Protein AF-A0A7S1XUX9-F1 (afdb_monomer_lite)

Structure (mmCIF, N/CA/C/O backbone):
data_AF-A0A7S1XUX9-F1
#
_entry.id   AF-A0A7S1XUX9-F1
#
loop_
_atom_site.group_PDB
_atom_site.id
_atom_site.type_symbol
_atom_site.label_atom_id
_atom_site.label_alt_id
_atom_site.label_comp_id
_atom_site.label_asym_id
_atom_site.label_entity_id
_atom_site.label_seq_id
_atom_site.pdbx_PDB_ins_code
_atom_site.Cartn_x
_atom_site.Cartn_y
_atom_site.Cartn_z
_atom_site.occupancy
_atom_site.B_iso_or_equiv
_atom_site.auth_seq_id
_atom_site.auth_comp_id
_atom_site.auth_asym_id
_atom_site.auth_atom_id
_atom_site.pdbx_PDB_model_num
ATOM 1 N N . GLY A 1 1 ? 16.704 45.382 -12.770 1.00 51.53 1 GLY A N 1
ATOM 2 C CA . GLY A 1 1 ? 15.247 45.367 -12.965 1.00 51.53 1 GLY A CA 1
ATOM 3 C C . GLY A 1 1 ? 14.645 44.824 -11.702 1.00 51.53 1 GLY A C 1
ATOM 4 O O . GLY A 1 1 ? 14.712 43.624 -11.491 1.00 51.53 1 GLY A O 1
ATOM 5 N N . ASP A 1 2 ? 14.191 45.722 -10.839 1.00 55.38 2 ASP A N 1
ATOM 6 C CA . ASP A 1 2 ? 13.612 45.412 -9.534 1.00 55.38 2 ASP A CA 1
ATOM 7 C C . ASP A 1 2 ? 12.160 44.947 -9.721 1.00 55.38 2 ASP A C 1
ATOM 9 O O . ASP A 1 2 ? 11.366 45.634 -10.367 1.00 55.38 2 ASP A O 1
ATOM 13 N N . ASN A 1 3 ? 11.815 43.764 -9.214 1.00 66.38 3 ASN A N 1
ATOM 14 C CA . ASN A 1 3 ? 10.430 43.302 -9.107 1.00 66.38 3 ASN A CA 1
ATOM 15 C C . ASN A 1 3 ? 10.309 42.394 -7.879 1.00 66.38 3 ASN A C 1
ATOM 17 O O . ASN A 1 3 ? 10.338 41.169 -7.963 1.00 66.38 3 ASN A O 1
ATOM 21 N N . ASN A 1 4 ? 10.252 43.038 -6.718 1.00 65.19 4 ASN A N 1
ATOM 22 C CA . ASN A 1 4 ? 10.077 42.406 -5.421 1.00 65.19 4 ASN A CA 1
ATOM 23 C C . ASN A 1 4 ? 8.663 42.733 -4.899 1.00 65.19 4 ASN A C 1
ATOM 25 O O . ASN A 1 4 ? 8.404 43.895 -4.578 1.00 65.19 4 ASN A O 1
ATOM 29 N N . PRO A 1 5 ? 7.720 41.776 -4.845 1.00 73.94 5 PRO A N 1
ATOM 30 C CA . PRO A 1 5 ? 6.482 41.947 -4.091 1.00 73.94 5 PRO A CA 1
ATOM 31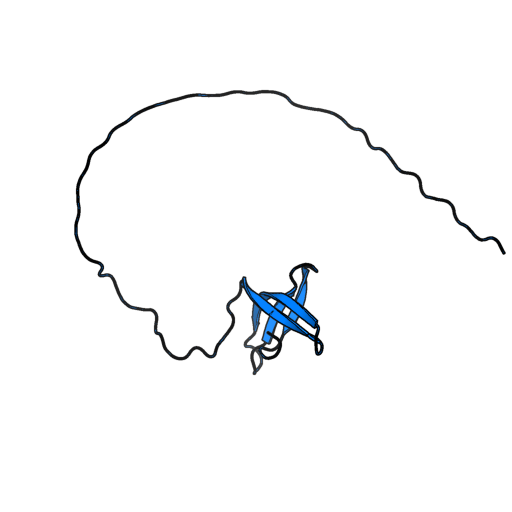 C C . PRO A 1 5 ? 6.693 41.678 -2.578 1.00 73.94 5 PRO A C 1
ATOM 33 O O . PRO A 1 5 ? 7.542 40.871 -2.202 1.00 73.94 5 PRO A O 1
ATOM 36 N N . PRO A 1 6 ? 5.940 42.360 -1.691 1.00 72.38 6 PRO A N 1
ATOM 37 C CA . PRO A 1 6 ? 6.238 42.487 -0.257 1.00 72.38 6 PRO A CA 1
ATOM 38 C C . PRO A 1 6 ? 5.965 41.221 0.587 1.00 72.38 6 PRO A C 1
ATOM 40 O O . PRO A 1 6 ? 5.180 40.362 0.183 1.00 72.38 6 PRO A O 1
ATOM 43 N N . PRO A 1 7 ? 6.532 41.125 1.811 1.00 67.88 7 PRO A N 1
ATOM 44 C CA . PRO A 1 7 ? 6.220 40.055 2.758 1.00 67.88 7 PRO A CA 1
ATOM 45 C C . PRO A 1 7 ? 4.810 40.218 3.348 1.00 67.88 7 PRO A C 1
ATOM 47 O O . PRO A 1 7 ? 4.478 41.246 3.945 1.00 67.88 7 PRO A O 1
ATOM 50 N N . CYS A 1 8 ? 3.980 39.180 3.237 1.00 67.44 8 CYS A N 1
ATOM 51 C CA . CYS A 1 8 ? 2.691 39.123 3.925 1.00 67.44 8 CYS A CA 1
ATOM 52 C C . CYS A 1 8 ? 2.896 38.903 5.436 1.00 67.44 8 CYS A C 1
ATOM 54 O O . CYS A 1 8 ? 3.521 37.936 5.867 1.00 67.44 8 CYS A O 1
ATOM 56 N N . ARG A 1 9 ? 2.375 39.849 6.228 1.00 65.88 9 ARG A N 1
ATOM 57 C CA . ARG A 1 9 ? 2.433 39.940 7.698 1.00 65.88 9 ARG A CA 1
ATOM 58 C C . ARG A 1 9 ? 1.808 38.741 8.439 1.00 65.88 9 ARG A C 1
ATOM 60 O O . ARG A 1 9 ? 0.862 38.142 7.932 1.00 65.88 9 ARG A O 1
ATOM 67 N N . PRO A 1 10 ? 2.233 38.479 9.692 1.00 53.38 10 PRO A N 1
ATOM 68 C CA . PRO A 1 10 ? 1.574 37.539 10.591 1.00 53.38 10 PRO A CA 1
ATOM 69 C C . PRO A 1 10 ? 0.310 38.168 11.198 1.00 53.38 10 PRO A C 1
ATOM 71 O O . PRO A 1 10 ? 0.351 39.295 11.692 1.00 53.38 10 PRO A O 1
ATOM 74 N N . HIS A 1 11 ? -0.801 37.429 11.215 1.00 56.81 11 HIS A N 1
ATOM 75 C CA . HIS A 1 11 ? -1.960 37.765 12.042 1.00 56.81 11 HIS A CA 1
ATOM 76 C C . HIS A 1 11 ? -1.966 36.884 13.289 1.00 56.81 11 HIS A C 1
ATOM 78 O O . HIS A 1 11 ? -2.362 35.722 13.269 1.00 56.81 11 HIS A O 1
ATOM 84 N N . HIS A 1 12 ? -1.503 37.488 14.379 1.00 55.19 12 HIS A N 1
ATOM 85 C CA . HIS A 1 12 ? -1.784 37.075 15.744 1.00 55.19 12 HIS A CA 1
ATOM 86 C C . HIS A 1 12 ? -3.309 37.083 15.936 1.00 55.19 12 HIS A C 1
ATOM 88 O O . HIS A 1 12 ? -3.941 38.134 15.816 1.00 55.19 12 HIS A O 1
ATOM 94 N N . LEU A 1 13 ? -3.903 35.929 16.226 1.00 64.56 13 LEU A N 1
ATOM 95 C CA . LEU A 1 13 ? -5.247 35.843 16.792 1.00 64.56 13 LEU A CA 1
ATOM 96 C C . LEU A 1 13 ? -5.103 35.272 18.197 1.00 64.56 13 LEU A C 1
ATOM 98 O O . LEU A 1 13 ? -5.098 34.066 18.421 1.00 64.56 13 LEU A O 1
ATOM 102 N N . ASP A 1 14 ? -4.913 36.203 19.126 1.00 49.97 14 ASP A N 1
ATOM 103 C CA . ASP A 1 14 ? -5.260 36.027 20.525 1.00 49.97 14 ASP A CA 1
ATOM 104 C C . ASP A 1 14 ? -6.788 35.914 20.624 1.00 49.97 14 ASP A C 1
ATOM 106 O O . ASP A 1 14 ? -7.514 36.802 20.164 1.00 49.97 14 ASP A O 1
ATOM 110 N N . ARG A 1 15 ? -7.286 34.812 21.191 1.00 51.97 15 ARG A N 1
ATOM 111 C CA . ARG A 1 15 ? -8.596 34.812 21.843 1.00 51.97 15 ARG A CA 1
ATOM 112 C C . ARG A 1 15 ? -8.631 33.789 22.971 1.00 51.97 15 ARG A C 1
ATOM 114 O O . ARG A 1 15 ? -8.778 32.589 22.755 1.00 51.97 15 ARG A O 1
ATOM 121 N N . ALA A 1 16 ? -8.508 34.318 24.180 1.00 46.19 16 ALA A N 1
ATOM 122 C CA . ALA A 1 16 ? -8.808 33.661 25.442 1.00 46.19 16 ALA A CA 1
ATOM 123 C C . ALA A 1 16 ? -10.278 33.195 25.547 1.00 46.19 16 ALA A C 1
ATOM 125 O O . ALA A 1 16 ? -11.167 33.839 24.986 1.00 46.19 16 ALA A O 1
ATOM 126 N N . ALA A 1 17 ? -10.522 32.135 26.339 1.00 46.75 17 ALA A N 1
ATOM 127 C CA . ALA A 1 17 ? -11.422 32.120 27.514 1.00 46.75 17 ALA A CA 1
ATOM 128 C C . ALA A 1 17 ? -12.149 30.774 27.763 1.00 46.75 17 ALA A C 1
ATOM 130 O O . ALA A 1 17 ? -12.830 30.255 26.883 1.00 46.75 17 ALA A O 1
ATOM 131 N N . GLY A 1 18 ? -12.114 30.337 29.034 1.00 37.72 18 GLY A N 1
ATOM 132 C CA . GLY A 1 18 ? -13.116 29.484 29.708 1.00 37.72 18 GLY A CA 1
ATOM 133 C C . GLY A 1 18 ? -12.836 27.976 29.655 1.00 37.72 18 GLY A C 1
ATOM 134 O O . GLY A 1 18 ? -12.482 27.463 28.608 1.00 37.72 18 GLY A O 1
ATOM 135 N N . ALA A 1 19 ? -12.975 27.157 30.700 1.00 52.41 19 ALA A N 1
ATOM 136 C CA . ALA A 1 19 ? -13.443 27.259 32.089 1.00 52.41 19 ALA A CA 1
ATOM 137 C C . ALA A 1 19 ? -12.875 25.996 32.803 1.00 52.41 19 ALA A C 1
ATOM 139 O O . ALA A 1 19 ? -12.780 24.942 32.185 1.00 52.41 19 ALA A O 1
ATOM 140 N N . ASP A 1 20 ? -12.223 26.053 33.964 1.00 41.94 20 ASP A N 1
ATOM 141 C CA . ASP A 1 20 ? -12.762 26.115 35.333 1.00 41.94 20 ASP A CA 1
ATOM 142 C C . ASP A 1 20 ? -13.756 24.981 35.722 1.00 41.94 20 ASP A C 1
ATOM 144 O O . ASP A 1 20 ? -14.896 24.944 35.270 1.00 41.94 20 ASP A O 1
ATOM 148 N N . ARG A 1 21 ? -13.296 24.141 36.676 1.00 47.69 21 ARG A N 1
ATOM 149 C CA . ARG A 1 21 ? -14.030 23.471 37.785 1.00 47.69 21 ARG A CA 1
ATOM 150 C C . ARG A 1 21 ? -14.878 22.194 37.565 1.00 47.69 21 ARG A C 1
ATOM 152 O O . ARG A 1 21 ? -16.047 22.276 37.217 1.00 47.69 21 ARG A O 1
ATOM 159 N N . ARG A 1 22 ? -14.368 21.055 38.080 1.00 47.31 22 ARG A N 1
ATOM 160 C CA . ARG A 1 22 ? -14.804 20.291 39.302 1.00 47.31 22 ARG A CA 1
ATOM 161 C C . ARG A 1 22 ? -14.444 18.802 39.149 1.00 47.31 22 ARG A C 1
ATOM 163 O O . ARG A 1 22 ? -14.777 18.198 38.145 1.00 47.31 22 ARG A O 1
ATOM 170 N N . SER A 1 23 ? -13.620 18.212 40.015 1.00 48.12 23 SER A N 1
ATOM 171 C CA . SER A 1 23 ? -13.878 17.777 41.404 1.00 48.12 23 SER A CA 1
ATOM 172 C C . SER A 1 23 ? -14.964 16.702 41.542 1.00 48.12 23 SER A C 1
ATOM 174 O O . SER A 1 23 ? -16.141 16.983 41.337 1.00 48.12 23 SER A O 1
ATOM 176 N N . GLY A 1 24 ? -14.546 15.511 41.983 1.00 45.09 24 GLY A N 1
ATOM 177 C CA . GLY A 1 24 ? -15.389 14.408 42.461 1.00 45.09 24 GLY A CA 1
ATOM 178 C C . GLY A 1 24 ? -14.896 13.065 41.912 1.00 45.09 24 GLY A C 1
ATOM 179 O O . GLY A 1 24 ? -14.822 12.893 40.709 1.00 45.09 24 GLY A O 1
ATOM 180 N N . GLY A 1 25 ? -14.509 12.064 42.692 1.00 42.75 25 GLY A N 1
ATOM 181 C CA . GLY A 1 25 ? -14.493 11.893 44.133 1.00 42.75 25 GLY A CA 1
ATOM 182 C C . GLY A 1 25 ? -13.869 10.528 44.438 1.00 42.75 25 GLY A C 1
ATOM 183 O O . GLY A 1 25 ? -13.970 9.588 43.653 1.00 42.75 25 GLY A O 1
ATOM 184 N N . SER A 1 26 ? -13.185 10.457 45.573 1.00 54.03 26 SER A N 1
ATOM 185 C CA . SER A 1 26 ? -12.581 9.254 46.136 1.00 54.03 26 SER A CA 1
ATOM 186 C C . SER A 1 26 ? -13.639 8.256 46.618 1.00 54.03 26 SER A C 1
ATOM 188 O O . SER A 1 26 ? -14.590 8.645 47.292 1.00 54.03 26 SER A O 1
ATOM 190 N N . GLY A 1 27 ? -13.416 6.963 46.382 1.00 45.84 27 GLY A N 1
ATOM 191 C CA . GLY A 1 27 ? -14.140 5.867 47.038 1.00 45.84 27 GLY A CA 1
ATOM 192 C C . GLY A 1 27 ? -14.057 4.588 46.204 1.00 45.84 27 GLY A C 1
ATOM 193 O O . GLY A 1 27 ? -14.320 4.618 45.017 1.00 45.84 27 GLY A O 1
ATOM 194 N N . GLY A 1 28 ? -13.667 3.424 46.702 1.00 44.84 28 GLY A N 1
ATOM 195 C CA . GLY A 1 28 ? -13.293 3.025 48.041 1.00 44.84 28 GLY A CA 1
ATOM 196 C C . GLY A 1 28 ? -12.558 1.689 47.959 1.00 44.84 28 GLY A C 1
ATOM 197 O O . GLY A 1 28 ? -12.793 0.869 47.074 1.00 44.84 28 GLY A O 1
ATOM 198 N N . ARG A 1 29 ? -11.645 1.488 48.906 1.00 57.50 29 ARG A N 1
ATOM 199 C CA . ARG A 1 29 ? -11.025 0.198 49.204 1.00 57.50 29 ARG A CA 1
ATOM 200 C C . ARG A 1 29 ? -12.101 -0.838 49.520 1.00 57.50 29 ARG A C 1
ATOM 202 O O . ARG A 1 29 ? -12.813 -0.663 50.506 1.00 57.50 29 ARG A O 1
ATOM 209 N N . ARG A 1 30 ? -12.089 -1.971 48.820 1.00 59.75 30 ARG A N 1
ATOM 210 C CA . ARG A 1 30 ? -12.377 -3.275 49.430 1.00 59.75 30 ARG A CA 1
ATOM 211 C C . ARG A 1 30 ? -11.418 -4.319 48.871 1.00 59.75 30 ARG A C 1
ATOM 213 O O . ARG A 1 30 ? -11.499 -4.701 47.713 1.00 59.75 30 ARG A O 1
ATOM 220 N N . GLN A 1 31 ? -10.489 -4.728 49.733 1.00 53.69 31 GLN A N 1
ATOM 221 C CA . GLN A 1 31 ? -9.825 -6.022 49.650 1.00 53.69 31 GLN A CA 1
ATOM 222 C C . GLN A 1 31 ? -10.885 -7.112 49.778 1.00 53.69 31 GLN A C 1
ATOM 224 O O . GLN A 1 31 ? -11.705 -6.993 50.682 1.00 53.69 31 GLN A O 1
ATOM 229 N N . LEU A 1 32 ? -10.799 -8.167 48.971 1.00 63.03 32 LEU A N 1
ATOM 230 C CA . LEU A 1 32 ? -11.020 -9.546 49.407 1.00 63.03 32 LEU A CA 1
ATOM 231 C C . LEU A 1 32 ? -10.185 -10.462 48.499 1.00 63.03 32 LEU A C 1
ATOM 233 O O . LEU A 1 32 ? -10.394 -10.535 47.293 1.00 63.03 32 LEU A O 1
ATOM 237 N N . VAL A 1 33 ? -9.196 -11.100 49.115 1.00 56.78 33 VAL A N 1
ATOM 238 C CA . VAL A 1 33 ? -8.415 -12.232 48.610 1.00 56.78 33 VAL A CA 1
ATOM 239 C C . VAL A 1 33 ? -9.182 -13.526 48.883 1.00 56.78 33 VAL A C 1
ATOM 241 O O . VAL A 1 33 ? -9.679 -13.693 49.994 1.00 56.78 33 VAL A O 1
ATOM 244 N N . ALA A 1 34 ? -9.219 -14.433 47.905 1.00 51.53 34 ALA A N 1
ATOM 245 C CA . ALA A 1 34 ? -9.266 -15.893 48.078 1.00 51.53 34 ALA A CA 1
ATOM 246 C C . ALA A 1 34 ? -9.050 -16.545 46.691 1.00 51.53 34 ALA A C 1
ATOM 248 O O . ALA A 1 34 ? -9.833 -16.301 45.779 1.00 51.53 34 ALA A O 1
ATOM 249 N N . THR A 1 35 ? -7.861 -17.084 46.391 1.00 52.97 35 THR A N 1
ATOM 250 C CA . THR A 1 35 ? -7.549 -18.536 46.350 1.00 52.97 35 THR A CA 1
ATOM 251 C C . THR A 1 35 ? -8.620 -19.408 45.695 1.00 52.97 35 THR A C 1
ATOM 253 O O . THR A 1 35 ? -9.696 -19.530 46.259 1.00 52.97 35 THR A O 1
ATOM 256 N N . MET A 1 36 ? -8.281 -20.091 44.590 1.00 55.47 36 MET A N 1
ATOM 257 C CA . MET A 1 36 ? -8.181 -21.562 44.498 1.00 55.47 36 MET A CA 1
ATOM 258 C C . MET A 1 36 ? -7.478 -21.961 43.190 1.00 55.47 36 MET A C 1
ATOM 260 O O . MET A 1 36 ? -7.812 -21.469 42.115 1.00 55.47 36 MET A O 1
ATOM 264 N N . SER A 1 37 ? -6.488 -22.846 43.317 1.00 55.84 37 SER A N 1
ATOM 265 C CA . SER A 1 37 ? -5.861 -23.581 42.224 1.00 55.84 37 SER A CA 1
ATOM 266 C C . SER A 1 37 ? -6.908 -24.396 41.468 1.00 55.84 37 SER A C 1
ATOM 268 O O . S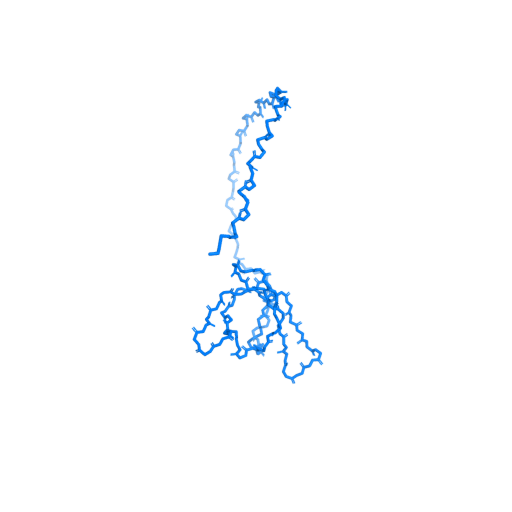ER A 1 37 ? -7.628 -25.187 42.072 1.00 55.84 37 SER A O 1
ATOM 270 N N . GLY A 1 38 ? -6.958 -24.206 40.153 1.00 57.16 38 GLY A N 1
ATOM 271 C CA . GLY A 1 38 ? -7.650 -25.072 39.209 1.00 57.16 38 GLY A CA 1
ATOM 272 C C . GLY A 1 38 ? -6.657 -25.450 38.123 1.00 57.16 38 GLY A C 1
ATOM 273 O O . GLY A 1 38 ? -6.394 -24.671 37.213 1.00 57.16 38 GLY A O 1
ATOM 274 N N . GLU A 1 39 ? -6.045 -26.607 38.305 1.00 57.09 39 GLU A N 1
ATOM 275 C CA . GLU A 1 39 ? -5.234 -27.310 37.326 1.00 57.09 39 GLU A CA 1
ATOM 276 C C . GLU A 1 39 ? -6.196 -28.039 36.385 1.00 57.09 39 GLU A C 1
ATOM 278 O O . GLU A 1 39 ? -6.889 -28.941 36.837 1.00 57.09 39 GLU A O 1
ATOM 283 N N . GLU A 1 40 ? -6.278 -27.652 35.109 1.00 54.25 40 GLU A N 1
ATOM 284 C CA . GLU A 1 40 ? -6.582 -28.608 34.039 1.00 54.25 40 GLU A CA 1
ATOM 285 C C . GLU A 1 40 ? -6.105 -28.088 32.675 1.00 54.25 40 GLU A C 1
ATOM 287 O O . GLU A 1 40 ? -6.160 -26.901 32.358 1.00 54.25 40 GLU A O 1
ATOM 292 N N . ALA A 1 41 ? -5.543 -29.018 31.915 1.00 60.25 41 ALA A N 1
ATOM 293 C CA . ALA A 1 41 ? -4.749 -28.861 30.710 1.00 60.25 41 ALA A CA 1
ATOM 294 C C . ALA A 1 41 ? -5.555 -28.366 29.480 1.00 60.25 41 ALA A C 1
ATOM 296 O O . ALA A 1 41 ? -6.783 -28.446 29.453 1.00 60.25 41 ALA A O 1
ATOM 297 N N . PRO A 1 42 ? -4.875 -27.862 28.429 1.00 57.94 42 PRO A N 1
ATOM 298 C CA . PRO A 1 42 ? -5.507 -27.201 27.295 1.00 57.94 42 PRO A CA 1
ATOM 299 C C . PRO A 1 42 ? -6.133 -28.226 26.346 1.00 57.94 42 PRO A C 1
ATOM 301 O O . PRO A 1 42 ? -5.443 -29.074 25.782 1.00 57.94 42 PRO A O 1
ATOM 304 N N . SER A 1 43 ? -7.442 -28.142 26.126 1.00 51.97 43 SER A N 1
ATOM 305 C CA . SER A 1 43 ? -8.110 -28.846 25.029 1.00 51.97 43 SER A CA 1
ATOM 306 C C . SER A 1 43 ? -9.411 -28.154 24.656 1.00 51.97 43 SER A C 1
ATOM 308 O O . SER A 1 43 ? -10.473 -28.442 25.192 1.00 51.97 43 SER A O 1
ATOM 310 N N . ALA A 1 44 ? -9.306 -27.247 23.691 1.00 53.88 44 ALA A N 1
ATOM 311 C CA . ALA A 1 44 ? -10.381 -26.990 22.752 1.00 53.88 44 ALA A CA 1
ATOM 312 C C . ALA A 1 44 ? -9.757 -26.613 21.404 1.00 53.88 44 ALA A C 1
ATOM 314 O O . ALA A 1 44 ? -9.339 -25.485 21.168 1.00 53.88 44 ALA A O 1
ATOM 315 N N . GLU A 1 45 ? -9.684 -27.644 20.568 1.00 51.88 45 GLU A N 1
ATOM 316 C CA . GLU A 1 45 ? -10.040 -27.585 19.156 1.00 51.88 45 GLU A CA 1
ATOM 317 C C . GLU A 1 45 ? -9.095 -26.840 18.202 1.00 51.88 45 GLU A C 1
ATOM 319 O O . GLU A 1 45 ? -9.186 -25.653 17.898 1.00 51.88 45 GLU A O 1
ATOM 324 N N . VAL A 1 46 ? -8.197 -27.657 17.659 1.00 56.47 46 VAL A N 1
ATOM 325 C CA . VAL A 1 46 ? -7.505 -27.482 16.388 1.00 56.47 46 VAL A CA 1
ATOM 326 C C . VAL A 1 46 ? -8.517 -27.199 15.271 1.00 56.47 46 VAL A C 1
ATOM 328 O O . VAL A 1 46 ? -9.212 -28.108 14.829 1.00 56.47 46 VAL A O 1
ATOM 331 N N . ALA A 1 47 ? -8.537 -25.966 14.762 1.00 59.16 47 ALA A N 1
ATOM 332 C CA . ALA A 1 47 ? -8.981 -25.658 13.401 1.00 59.16 47 ALA A CA 1
ATOM 333 C C . ALA A 1 47 ? -8.444 -24.295 12.929 1.00 59.16 47 ALA A C 1
ATOM 335 O O . ALA A 1 47 ? -9.168 -23.309 12.832 1.00 59.16 47 ALA A O 1
ATOM 336 N N . ALA A 1 48 ? -7.165 -24.241 12.569 1.00 52.16 48 ALA A N 1
ATOM 337 C CA . ALA A 1 48 ? -6.733 -23.338 11.509 1.00 52.16 48 ALA A CA 1
ATOM 338 C C . ALA A 1 48 ? -5.887 -24.178 10.548 1.00 52.16 48 ALA A C 1
ATOM 340 O O . ALA A 1 48 ? -4.797 -24.606 10.936 1.00 52.16 48 ALA A O 1
ATOM 341 N N . PRO A 1 49 ? -6.393 -24.514 9.349 1.00 51.22 49 PRO A N 1
ATOM 342 C CA . PRO A 1 49 ? -5.646 -25.333 8.414 1.00 51.22 49 PRO A CA 1
ATOM 343 C C . PRO A 1 49 ? -4.366 -24.591 8.028 1.00 51.22 49 PRO A C 1
ATOM 345 O O . PRO A 1 49 ? -4.392 -23.561 7.357 1.00 51.22 49 PRO A O 1
ATOM 348 N N . ALA A 1 50 ? -3.232 -25.137 8.455 1.00 55.47 50 ALA A N 1
ATOM 349 C CA . ALA A 1 50 ? -1.969 -24.925 7.784 1.00 55.47 50 ALA A CA 1
ATOM 350 C C . ALA A 1 50 ? -2.031 -25.699 6.464 1.00 55.47 50 ALA A C 1
ATOM 352 O O . ALA A 1 50 ? -1.742 -26.890 6.439 1.00 55.47 50 ALA A O 1
ATOM 353 N N . ALA A 1 51 ? -2.460 -25.053 5.383 1.00 46.59 51 ALA A N 1
ATOM 354 C CA . ALA A 1 51 ? -2.270 -25.595 4.045 1.00 46.59 51 ALA A CA 1
ATOM 355 C C . ALA A 1 51 ? -2.336 -24.474 2.998 1.00 46.59 51 ALA A C 1
ATOM 357 O O . ALA A 1 51 ? -3.405 -24.003 2.626 1.00 46.59 51 ALA A O 1
ATOM 358 N N . GLU A 1 52 ? -1.154 -24.064 2.537 1.00 45.84 52 GLU A N 1
ATOM 359 C CA . GLU A 1 52 ? -0.926 -23.611 1.156 1.00 45.84 52 GLU A CA 1
ATOM 360 C C . GLU A 1 52 ? -1.558 -22.284 0.709 1.00 45.84 52 GLU A C 1
ATOM 362 O O . GLU A 1 52 ? -1.837 -22.074 -0.471 1.00 45.84 52 GLU A O 1
ATOM 367 N N . ALA A 1 53 ? -1.710 -21.321 1.620 1.00 45.12 53 ALA A N 1
ATOM 368 C CA . ALA A 1 53 ? -1.982 -19.949 1.212 1.00 45.12 53 ALA A CA 1
ATOM 369 C C . ALA A 1 53 ? -0.745 -19.394 0.489 1.00 45.12 53 ALA A C 1
ATOM 371 O O . ALA A 1 53 ? 0.252 -19.044 1.124 1.00 45.12 53 ALA A O 1
ATOM 372 N N . MET A 1 54 ? -0.804 -19.303 -0.844 1.00 54.09 54 MET A N 1
ATOM 373 C CA . MET A 1 54 ? 0.081 -18.429 -1.617 1.00 54.09 54 MET A CA 1
ATOM 374 C C . MET A 1 54 ? 0.249 -17.128 -0.833 1.00 54.09 54 MET A C 1
ATOM 376 O O . MET A 1 54 ? -0.765 -16.555 -0.447 1.00 54.09 54 MET A O 1
ATOM 380 N N . ASN A 1 55 ? 1.495 -16.741 -0.534 1.00 69.81 55 ASN A N 1
ATOM 381 C CA . ASN A 1 55 ? 1.924 -15.694 0.405 1.00 69.81 55 ASN A CA 1
ATOM 382 C C . A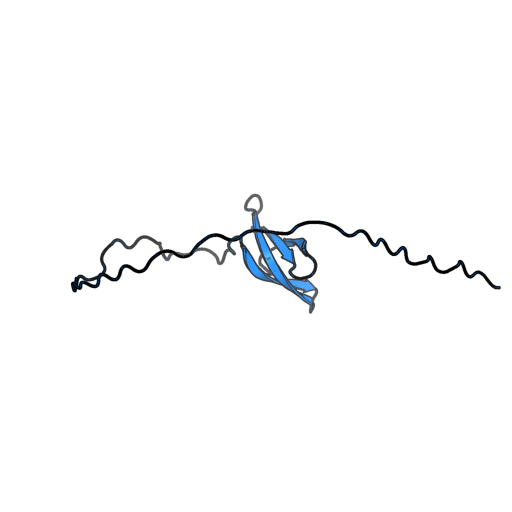SN A 1 55 ? 1.207 -14.342 0.186 1.00 69.81 55 ASN A C 1
ATOM 384 O O . ASN A 1 55 ? 1.782 -13.388 -0.339 1.00 69.81 55 ASN A O 1
ATOM 388 N N . THR A 1 56 ? -0.069 -14.271 0.548 1.00 75.62 56 THR A N 1
ATOM 389 C CA . THR A 1 56 ? -0.980 -13.178 0.230 1.00 75.62 56 THR A CA 1
ATOM 390 C C . THR A 1 56 ? -1.010 -12.251 1.423 1.00 75.62 56 THR A C 1
ATOM 392 O O . THR A 1 56 ? -1.323 -12.663 2.538 1.00 75.62 56 THR A O 1
ATOM 395 N N . LEU A 1 57 ? -0.644 -10.993 1.192 1.00 84.94 57 LEU A N 1
ATOM 396 C CA . LEU A 1 57 ? -0.610 -9.995 2.252 1.00 84.94 57 LEU A CA 1
ATOM 397 C C . LEU A 1 57 ? -2.020 -9.701 2.746 1.00 84.94 57 LEU A C 1
ATOM 399 O O . LEU A 1 57 ? -2.928 -9.461 1.948 1.00 84.94 57 LEU A O 1
ATOM 403 N N . LEU A 1 58 ? -2.189 -9.672 4.063 1.00 86.69 58 LEU A N 1
ATOM 404 C CA . LEU A 1 58 ? -3.461 -9.311 4.672 1.00 86.69 58 LEU A CA 1
ATOM 405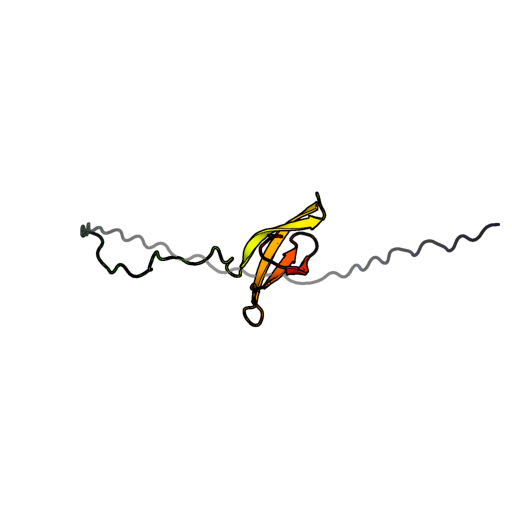 C C . LEU A 1 58 ? -3.611 -7.783 4.717 1.00 86.69 58 LEU A C 1
ATOM 407 O O . LEU A 1 58 ? -2.619 -7.063 4.890 1.00 86.69 58 LEU A O 1
ATOM 411 N N . PRO A 1 59 ? -4.846 -7.258 4.628 1.00 88.62 59 PRO A N 1
ATOM 412 C CA . PRO A 1 59 ? -5.119 -5.864 4.944 1.00 88.62 59 PRO A CA 1
ATOM 413 C C . PRO A 1 59 ? -4.543 -5.475 6.309 1.00 88.62 59 PRO A C 1
ATOM 415 O O . PRO A 1 59 ? -4.423 -6.294 7.217 1.00 88.62 59 PRO A O 1
ATOM 418 N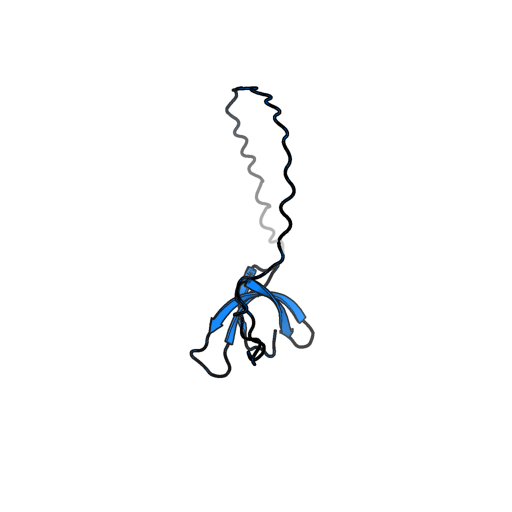 N . ALA A 1 60 ? -4.198 -4.201 6.449 1.00 90.00 60 ALA A N 1
ATOM 419 C CA . ALA A 1 60 ? -3.533 -3.600 7.595 1.00 90.00 60 ALA A CA 1
ATOM 420 C C . ALA A 1 60 ? -2.078 -4.036 7.866 1.00 90.00 60 ALA A C 1
ATOM 422 O O . ALA A 1 60 ? -1.471 -3.422 8.750 1.00 90.00 60 ALA A O 1
ATOM 423 N N . GLN A 1 61 ? -1.497 -4.983 7.117 1.00 91.62 61 GLN A N 1
ATOM 424 C CA . GLN A 1 61 ? -0.077 -5.341 7.238 1.00 91.62 61 GLN A CA 1
ATOM 425 C C . GLN A 1 61 ? 0.844 -4.240 6.701 1.00 91.62 61 GLN A C 1
ATOM 427 O O . GLN A 1 61 ? 0.541 -3.598 5.693 1.00 91.62 61 GLN A O 1
ATOM 432 N N . SER A 1 62 ? 1.978 -4.039 7.373 1.00 94.56 62 SER A N 1
ATOM 433 C CA . SER A 1 62 ? 3.054 -3.155 6.915 1.00 94.56 62 SER A CA 1
ATOM 434 C C . SER A 1 62 ? 4.031 -3.931 6.031 1.00 94.56 62 SER A C 1
ATOM 436 O O . SER A 1 62 ? 4.468 -5.014 6.410 1.00 94.56 62 SER A O 1
ATOM 438 N N . VAL A 1 63 ? 4.375 -3.372 4.874 1.00 94.31 63 VAL A N 1
ATOM 439 C CA . VAL A 1 63 ? 5.193 -3.995 3.820 1.00 94.31 63 VAL A CA 1
ATOM 440 C C . VAL A 1 63 ? 6.191 -2.997 3.233 1.00 94.31 63 VAL A C 1
ATOM 442 O O . VAL A 1 63 ? 6.050 -1.787 3.439 1.00 94.31 63 VAL A O 1
ATOM 445 N N . MET A 1 64 ? 7.204 -3.493 2.519 1.00 95.88 64 MET A N 1
ATOM 446 C CA . MET A 1 64 ? 8.224 -2.659 1.886 1.00 95.88 64 MET A CA 1
ATOM 447 C C . MET A 1 64 ? 7.876 -2.455 0.412 1.00 95.88 64 MET A C 1
ATOM 449 O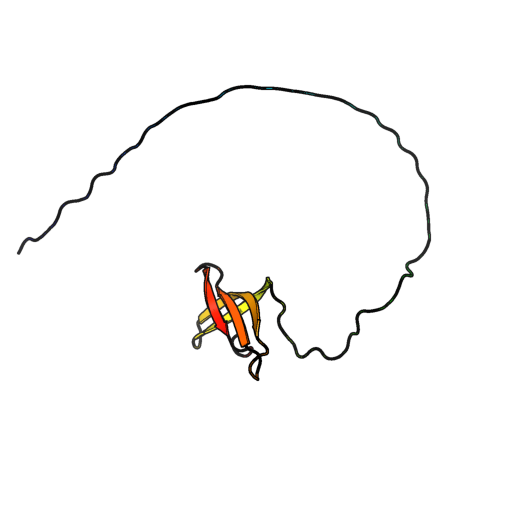 O . MET A 1 64 ? 8.043 -3.344 -0.407 1.00 95.88 64 MET A O 1
ATOM 453 N N . TYR A 1 65 ? 7.401 -1.267 0.061 1.00 95.06 65 TYR A N 1
ATOM 454 C CA . TYR A 1 65 ? 7.045 -0.915 -1.307 1.00 95.06 65 TYR A CA 1
ATOM 455 C C . TYR A 1 65 ? 8.250 -0.390 -2.098 1.00 95.06 65 TYR A C 1
ATOM 457 O O . TYR A 1 65 ? 8.923 0.537 -1.646 1.00 95.06 65 TYR A O 1
ATOM 465 N N . VAL A 1 66 ? 8.472 -0.933 -3.297 1.00 95.06 66 VAL A N 1
ATOM 466 C CA . VAL A 1 66 ? 9.502 -0.491 -4.250 1.00 95.06 66 VAL A CA 1
ATOM 467 C C . VAL A 1 66 ? 8.893 0.493 -5.256 1.00 95.06 66 VAL A C 1
ATOM 469 O O . VAL A 1 66 ? 8.163 0.099 -6.170 1.00 95.06 66 VAL A O 1
ATOM 472 N N . GLU A 1 67 ? 9.173 1.790 -5.100 1.00 90.56 67 GLU A N 1
ATOM 473 C CA . GLU A 1 67 ? 8.685 2.837 -6.012 1.00 90.56 67 GLU A CA 1
ATOM 474 C C . GLU A 1 67 ? 9.568 2.987 -7.265 1.00 90.56 67 GLU A C 1
ATOM 476 O O . GLU A 1 67 ? 9.070 3.364 -8.327 1.00 90.56 67 GLU A O 1
ATOM 481 N N . GLY A 1 68 ? 10.848 2.622 -7.162 1.00 90.94 68 GLY A N 1
ATOM 482 C CA . GLY A 1 68 ? 11.836 2.608 -8.243 1.00 90.94 68 GLY A CA 1
ATOM 483 C C . GLY A 1 68 ? 13.031 1.718 -7.886 1.00 90.94 68 GLY A C 1
ATOM 484 O O . GLY A 1 68 ? 13.069 1.172 -6.790 1.00 90.94 68 GLY A O 1
ATOM 485 N N . GLU A 1 69 ? 14.012 1.595 -8.784 1.00 88.94 69 GLU A N 1
ATOM 486 C CA . GLU A 1 69 ? 15.126 0.620 -8.707 1.00 88.94 69 GLU A CA 1
ATOM 487 C C . GLU A 1 69 ? 15.882 0.606 -7.359 1.00 88.94 69 GLU A C 1
ATOM 489 O O . GLU A 1 69 ? 16.392 -0.431 -6.938 1.00 88.94 69 GLU A O 1
ATOM 494 N N . HIS A 1 70 ? 15.868 1.723 -6.623 1.00 89.75 70 HIS A N 1
ATOM 495 C CA . HIS A 1 70 ? 16.453 1.830 -5.285 1.00 89.75 70 HIS A CA 1
ATOM 496 C C . HIS A 1 70 ? 15.615 2.655 -4.286 1.00 89.75 70 HIS A C 1
ATOM 498 O O . HIS A 1 70 ? 16.133 3.042 -3.239 1.00 89.75 70 HIS A O 1
ATOM 504 N N . ASP A 1 71 ? 14.340 2.948 -4.581 1.00 92.56 71 ASP A N 1
ATOM 505 C CA . ASP A 1 71 ? 13.465 3.696 -3.659 1.00 92.56 71 ASP A CA 1
ATOM 506 C C . ASP A 1 71 ? 12.507 2.738 -2.949 1.00 92.56 71 ASP A C 1
ATOM 508 O O . ASP A 1 71 ? 11.552 2.227 -3.539 1.00 92.56 71 ASP A O 1
ATOM 512 N N . TYR A 1 72 ? 12.799 2.496 -1.671 1.00 94.06 72 TYR A N 1
ATOM 513 C CA . TYR A 1 72 ? 12.028 1.626 -0.792 1.00 94.06 72 TYR A CA 1
ATOM 514 C C . TYR A 1 72 ? 11.265 2.467 0.230 1.00 94.06 72 TYR A C 1
ATOM 516 O O . TYR A 1 72 ? 11.831 3.332 0.906 1.00 94.06 72 TYR A O 1
ATOM 524 N N . ARG A 1 73 ? 9.968 2.204 0.378 1.00 95.00 73 ARG A N 1
ATOM 525 C CA . ARG A 1 73 ? 9.078 2.921 1.293 1.00 95.00 73 ARG A CA 1
ATOM 526 C C . ARG A 1 73 ? 8.302 1.934 2.143 1.00 95.00 73 ARG A C 1
ATOM 528 O O . ARG A 1 73 ? 7.758 0.964 1.632 1.00 95.00 73 ARG A O 1
ATOM 535 N N . ILE A 1 74 ? 8.144 2.230 3.428 1.00 96.19 74 ILE A N 1
ATOM 536 C CA . ILE A 1 74 ? 7.188 1.485 4.250 1.00 96.19 74 ILE A CA 1
ATOM 537 C C . ILE A 1 74 ? 5.776 1.858 3.802 1.00 96.19 74 ILE A C 1
ATOM 539 O O . ILE A 1 74 ? 5.427 3.037 3.739 1.00 96.19 74 ILE A O 1
ATOM 543 N N . ALA A 1 75 ? 4.950 0.862 3.511 1.00 97.06 75 ALA A N 1
ATOM 544 C CA . ALA A 1 75 ? 3.554 1.042 3.151 1.00 97.06 75 ALA A CA 1
ATOM 545 C C . ALA A 1 75 ? 2.661 0.098 3.957 1.00 97.06 75 ALA A C 1
ATOM 547 O O . ALA A 1 75 ? 3.116 -0.913 4.479 1.00 97.06 75 ALA A O 1
ATOM 548 N N . ARG A 1 76 ? 1.376 0.427 4.073 1.00 96.56 76 ARG A N 1
ATOM 549 C CA . ARG A 1 76 ? 0.368 -0.416 4.718 1.00 96.56 76 ARG A CA 1
ATOM 550 C C . ARG A 1 76 ? -0.627 -0.908 3.683 1.00 96.56 76 ARG A C 1
ATOM 552 O O . ARG A 1 76 ? -1.192 -0.094 2.956 1.00 96.56 76 ARG A O 1
ATOM 559 N N . VAL A 1 77 ? -0.871 -2.210 3.633 1.00 96.31 77 VAL A N 1
ATOM 560 C CA . VAL A 1 77 ? -1.897 -2.790 2.760 1.00 96.31 77 VAL A CA 1
ATOM 561 C C . VAL A 1 77 ? -3.268 -2.340 3.250 1.00 96.31 77 VAL A C 1
ATOM 563 O O . VAL A 1 77 ? -3.594 -2.479 4.425 1.00 96.31 77 VAL A O 1
ATOM 566 N N . LEU A 1 78 ? -4.076 -1.778 2.361 1.00 95.69 78 LEU A N 1
ATOM 567 C CA . LEU A 1 78 ? -5.451 -1.375 2.647 1.00 95.69 78 LEU A CA 1
ATOM 568 C C . LEU A 1 78 ? -6.446 -2.414 2.137 1.00 95.69 78 LEU A C 1
ATOM 570 O O . LEU A 1 78 ? -7.396 -2.755 2.837 1.00 95.69 78 LEU A O 1
ATOM 574 N N . ARG A 1 79 ? -6.227 -2.917 0.918 1.00 94.19 79 ARG A N 1
ATOM 575 C CA . ARG A 1 79 ? -7.122 -3.863 0.248 1.00 94.19 79 ARG A CA 1
ATOM 576 C C . ARG A 1 79 ? -6.343 -4.758 -0.712 1.00 94.19 79 ARG A C 1
ATOM 578 O O . ARG A 1 79 ? -5.342 -4.325 -1.279 1.00 94.19 79 ARG A O 1
ATOM 585 N N . VAL A 1 80 ? -6.837 -5.979 -0.885 1.00 94.06 80 VAL A N 1
ATOM 586 C CA . VAL A 1 80 ? -6.405 -6.927 -1.917 1.00 94.06 80 VAL A CA 1
ATOM 587 C C . VAL A 1 80 ? -7.550 -7.081 -2.910 1.00 94.06 80 VAL A C 1
ATOM 589 O O . VAL A 1 80 ? -8.705 -7.189 -2.495 1.00 94.06 80 VAL A O 1
ATOM 592 N N . HIS A 1 81 ? -7.222 -7.057 -4.191 1.00 93.31 81 HIS A N 1
ATOM 593 C CA . HIS A 1 81 ? -8.144 -7.112 -5.315 1.00 93.31 81 HIS A CA 1
ATOM 594 C C . HIS A 1 81 ? -7.882 -8.404 -6.090 1.00 93.31 81 HIS A C 1
ATOM 596 O O . HIS A 1 81 ? -6.739 -8.685 -6.456 1.00 93.31 81 HIS A O 1
ATOM 602 N N . TYR A 1 82 ? -8.931 -9.210 -6.259 1.00 92.00 82 TYR A N 1
ATOM 603 C CA . TYR A 1 82 ? -8.895 -10.530 -6.911 1.00 92.00 82 TYR A CA 1
ATOM 604 C C . TYR A 1 82 ? -9.741 -10.565 -8.192 1.00 92.00 82 TYR A C 1
ATOM 606 O O . TYR A 1 82 ? -10.017 -11.636 -8.725 1.00 92.00 82 TYR A O 1
ATOM 614 N N . ASP A 1 83 ? -10.202 -9.400 -8.643 1.00 92.75 83 ASP A N 1
ATOM 615 C CA . ASP A 1 83 ? -10.912 -9.188 -9.905 1.00 92.75 83 ASP A CA 1
ATOM 616 C C . ASP A 1 83 ? -10.021 -9.456 -11.124 1.00 92.75 83 ASP A C 1
ATOM 618 O O . ASP A 1 83 ? -10.528 -9.934 -12.136 1.00 92.75 83 ASP A O 1
ATOM 622 N N . ASP A 1 84 ? -8.707 -9.255 -10.991 1.00 88.06 84 ASP A N 1
ATOM 623 C CA . ASP A 1 84 ? -7.705 -9.551 -12.015 1.00 88.06 84 ASP A CA 1
ATOM 624 C C . ASP A 1 84 ? -6.652 -10.556 -11.517 1.00 88.06 84 ASP A C 1
ATOM 626 O O . ASP A 1 84 ? -6.382 -10.673 -10.316 1.00 88.06 84 ASP A O 1
ATOM 630 N N . TYR A 1 85 ? -6.033 -11.284 -12.457 1.00 85.75 85 TYR A N 1
ATOM 631 C CA . TYR A 1 85 ? -4.927 -12.204 -12.182 1.00 85.75 85 TYR A CA 1
ATOM 632 C C . TYR A 1 85 ? -3.630 -11.730 -12.868 1.00 85.75 85 TYR A C 1
ATOM 634 O O . TYR A 1 85 ? -3.627 -11.567 -14.090 1.00 85.75 85 TYR A O 1
ATOM 642 N N . PRO A 1 86 ? -2.512 -11.561 -12.132 1.00 87.94 86 PRO A N 1
ATOM 643 C CA . PRO A 1 86 ? -2.354 -11.826 -10.699 1.00 87.94 86 PRO A CA 1
ATOM 644 C C . PRO A 1 86 ? -3.058 -10.778 -9.808 1.00 87.94 86 PRO A C 1
ATOM 646 O O . PRO A 1 86 ? -3.245 -9.642 -10.245 1.00 87.94 86 PRO A O 1
ATOM 649 N N . PRO A 1 87 ? -3.400 -11.125 -8.548 1.00 90.88 87 PRO A N 1
ATOM 650 C CA . PRO A 1 87 ? -4.010 -10.188 -7.607 1.00 90.88 87 PRO A CA 1
ATOM 651 C C . PRO A 1 87 ? -3.170 -8.922 -7.412 1.00 90.88 87 PRO A C 1
ATOM 653 O O . PRO A 1 87 ? -1.936 -8.980 -7.332 1.00 90.88 87 PRO A O 1
ATOM 656 N N . TYR A 1 88 ? -3.845 -7.785 -7.253 1.00 94.00 88 TYR A N 1
ATOM 657 C CA . TYR A 1 88 ? -3.210 -6.498 -6.982 1.00 94.00 88 TYR A CA 1
ATOM 658 C C . TYR A 1 88 ? -3.643 -5.923 -5.626 1.00 94.00 88 TYR A C 1
ATOM 660 O O . TYR A 1 88 ? -4.637 -6.317 -5.020 1.00 94.00 88 TYR A O 1
ATOM 668 N N . TYR A 1 89 ? -2.854 -4.991 -5.102 1.00 95.38 89 TYR A N 1
ATOM 669 C CA . TYR A 1 89 ? -2.962 -4.480 -3.739 1.00 95.38 89 TYR A CA 1
ATOM 670 C C . TYR A 1 89 ? -3.126 -2.968 -3.763 1.00 95.38 89 TYR A C 1
ATOM 672 O O . TYR A 1 89 ? -2.342 -2.267 -4.394 1.00 95.38 89 TYR A O 1
ATOM 680 N N . THR A 1 90 ? -4.088 -2.434 -3.020 1.00 97.00 90 THR A N 1
ATOM 681 C CA . THR A 1 90 ? -4.080 -1.010 -2.668 1.00 97.00 90 THR A CA 1
ATOM 682 C C . THR A 1 90 ? -3.271 -0.848 -1.391 1.00 97.00 90 THR A C 1
ATOM 684 O O . THR A 1 90 ? -3.636 -1.394 -0.350 1.00 97.00 90 THR A O 1
ATOM 687 N N . ILE A 1 91 ? -2.181 -0.091 -1.465 1.00 97.38 91 ILE A N 1
ATOM 688 C CA . ILE A 1 91 ? -1.308 0.236 -0.337 1.00 97.38 91 ILE A CA 1
ATOM 689 C C . ILE A 1 91 ? -1.358 1.730 -0.027 1.00 97.38 91 ILE A C 1
ATOM 691 O O . ILE A 1 91 ? -1.612 2.547 -0.908 1.00 97.38 91 ILE A O 1
ATOM 695 N N . ARG A 1 92 ? -1.046 2.096 1.215 1.00 97.25 92 ARG A N 1
ATOM 696 C CA . ARG A 1 92 ? -0.829 3.477 1.648 1.00 97.25 92 ARG A CA 1
ATOM 697 C C . ARG A 1 92 ? 0.599 3.662 2.125 1.00 97.25 92 ARG A C 1
ATOM 699 O O . ARG A 1 92 ? 1.007 3.020 3.088 1.00 97.25 92 ARG A O 1
ATOM 706 N N . ILE A 1 93 ? 1.344 4.553 1.485 1.00 96.75 93 ILE A N 1
ATOM 707 C CA . ILE A 1 93 ? 2.740 4.827 1.830 1.00 96.75 93 ILE A CA 1
ATOM 708 C C . ILE A 1 93 ? 2.791 5.582 3.163 1.00 96.75 93 ILE A C 1
ATOM 710 O O . ILE A 1 93 ? 2.202 6.656 3.318 1.00 96.75 93 ILE A O 1
ATOM 714 N N . VAL A 1 94 ? 3.501 5.020 4.139 1.00 94.62 94 VAL A N 1
ATOM 715 C CA . VAL A 1 94 ? 3.707 5.625 5.456 1.00 94.62 94 VAL A CA 1
ATOM 716 C C . VAL A 1 94 ? 4.624 6.840 5.296 1.00 94.62 94 VAL A C 1
ATOM 718 O O . VAL A 1 94 ? 5.626 6.799 4.589 1.00 94.62 94 VAL A O 1
ATOM 721 N N . GLY A 1 95 ? 4.252 7.959 5.915 1.00 93.31 95 GLY A N 1
ATOM 722 C CA . GLY A 1 95 ? 4.953 9.240 5.796 1.00 93.31 95 GLY A CA 1
ATOM 723 C C . GLY A 1 95 ? 4.296 10.194 4.799 1.00 93.31 95 GLY A C 1
ATOM 724 O O . GLY A 1 95 ? 3.963 11.312 5.173 1.00 93.31 95 GLY A O 1
ATOM 725 N N . THR A 1 96 ? 4.033 9.759 3.561 1.00 94.81 96 THR A N 1
ATOM 726 C CA . THR A 1 96 ? 3.352 10.615 2.564 1.00 94.81 96 THR A CA 1
ATOM 727 C C . THR A 1 96 ? 1.830 10.517 2.640 1.00 94.81 96 THR A C 1
ATOM 729 O O . THR A 1 96 ? 1.129 11.434 2.221 1.00 94.81 96 THR A O 1
ATOM 732 N N . GLY A 1 97 ? 1.306 9.395 3.145 1.00 94.69 97 GLY A N 1
ATOM 733 C CA . GLY A 1 97 ? -0.124 9.117 3.237 1.00 94.69 97 GLY A CA 1
ATOM 734 C C . GLY A 1 97 ? -0.803 8.833 1.897 1.00 94.69 97 GLY A C 1
ATOM 735 O O . GLY A 1 97 ? -2.014 8.621 1.905 1.00 94.69 97 GLY A O 1
ATOM 736 N N . ARG A 1 98 ? -0.052 8.816 0.786 1.00 95.81 98 ARG A N 1
ATOM 737 C CA . ARG A 1 98 ? -0.560 8.560 -0.568 1.00 95.81 98 ARG A CA 1
ATOM 738 C C . ARG A 1 98 ? -0.929 7.096 -0.746 1.00 95.81 98 ARG A C 1
ATOM 740 O O . ARG A 1 98 ? -0.214 6.212 -0.273 1.00 95.81 98 ARG A O 1
ATOM 747 N N . GLU A 1 99 ? -2.010 6.860 -1.473 1.00 97.12 99 GLU A N 1
ATOM 748 C CA . GLU A 1 99 ? -2.449 5.520 -1.847 1.00 97.12 99 GLU A CA 1
ATOM 749 C C . GLU A 1 99 ? -1.954 5.163 -3.248 1.00 97.12 99 GLU A C 1
ATOM 751 O O . GLU A 1 99 ? -1.884 6.019 -4.133 1.00 97.12 99 GLU A O 1
ATOM 756 N N . LYS A 1 100 ? -1.582 3.898 -3.441 1.00 95.75 100 LYS A N 1
ATOM 757 C CA . LYS A 1 100 ? -1.138 3.356 -4.727 1.00 95.75 100 LYS A CA 1
ATOM 758 C C . LYS A 1 100 ? -1.654 1.944 -4.941 1.00 95.75 100 LYS A C 1
ATOM 760 O O . LYS A 1 100 ? -1.837 1.191 -3.987 1.00 95.75 100 LYS A O 1
ATOM 765 N N . GLN A 1 101 ? -1.848 1.597 -6.209 1.00 96.38 101 GLN A N 1
ATOM 766 C CA . GLN A 1 101 ? -2.124 0.233 -6.640 1.00 96.38 101 GLN A CA 1
ATOM 767 C C . GLN A 1 101 ? -0.824 -0.463 -7.063 1.00 96.38 101 GLN A C 1
ATOM 769 O O . GLN A 1 101 ? 0.003 0.082 -7.790 1.00 96.38 101 GLN A O 1
ATOM 774 N N . THR A 1 102 ? -0.648 -1.623 -6.450 1.00 95.06 102 THR A N 1
ATOM 775 C CA . THR A 1 102 ? 0.498 -2.514 -6.342 1.00 95.06 102 THR A CA 1
ATOM 776 C C . THR A 1 102 ? 0.385 -3.904 -6.950 1.00 95.06 102 THR A C 1
ATOM 778 O O . THR A 1 102 ? -0.623 -4.539 -6.671 1.00 95.06 102 THR A O 1
ATOM 781 N N . VAL A 1 103 ? 1.389 -4.467 -7.614 1.00 94.00 103 VAL A N 1
ATOM 782 C CA . VAL A 1 103 ? 1.531 -5.935 -7.702 1.00 94.00 103 VAL A CA 1
ATOM 783 C C . VAL A 1 103 ? 2.386 -6.472 -6.553 1.00 94.00 103 VAL A C 1
ATOM 785 O O . VAL A 1 103 ? 3.163 -5.722 -5.953 1.00 94.00 103 VAL A O 1
ATOM 788 N N . ARG A 1 104 ? 2.264 -7.775 -6.263 1.00 91.38 104 ARG A N 1
ATOM 789 C CA . ARG A 1 104 ? 3.004 -8.455 -5.184 1.00 91.38 104 ARG A CA 1
ATOM 790 C C . ARG A 1 104 ? 4.521 -8.310 -5.305 1.00 91.38 104 ARG A C 1
ATOM 792 O O . ARG A 1 104 ? 5.181 -8.188 -4.286 1.00 91.38 104 ARG A O 1
ATOM 799 N N . GLU A 1 105 ? 5.052 -8.298 -6.525 1.00 91.94 105 GLU A N 1
ATOM 800 C CA . GLU A 1 105 ? 6.495 -8.230 -6.813 1.00 91.94 105 GLU A CA 1
ATOM 801 C C . GLU A 1 105 ? 7.154 -6.922 -6.356 1.00 91.94 105 GLU A C 1
ATOM 803 O O . GLU A 1 105 ? 8.372 -6.856 -6.221 1.00 91.94 105 GLU A O 1
ATOM 808 N N . LYS A 1 106 ? 6.358 -5.874 -6.112 1.00 90.19 106 LYS A N 1
ATOM 809 C CA . LYS A 1 106 ? 6.837 -4.577 -5.619 1.00 90.19 106 LYS A CA 1
ATOM 810 C C . LYS A 1 106 ? 6.664 -4.404 -4.103 1.00 90.19 106 LYS A C 1
ATOM 812 O O . LYS A 1 106 ? 6.791 -3.269 -3.645 1.00 90.19 106 LYS A O 1
ATOM 817 N N . LEU A 1 107 ? 6.296 -5.455 -3.359 1.00 89.12 107 LEU A N 1
ATOM 818 C CA . LEU A 1 107 ? 5.933 -5.426 -1.929 1.00 89.12 107 LEU A CA 1
ATOM 819 C C . LEU A 1 107 ? 6.787 -6.343 -1.052 1.00 89.12 107 LEU A C 1
ATOM 821 O O . LEU A 1 107 ? 7.174 -7.426 -1.540 1.00 89.12 107 LEU A O 1
#

Radius of gyration: 29.03 Å; chains: 1; bounding box: 32×74×63 Å

Foldseek 3Di:
DDDDDDDDDDDDDDDDDDDDDDDDDDDDDDDDDDDDDDDDDDDDDDDDDPDDDPPDDDAQDWDWFAPDPPDTFIWGWHDWAPVDPPIWTWIATPPVRDIDIGDPVRD

pLDDT: mean 73.2, std 20.09, range [37.72, 97.38]

Organism: NCBI:txid124430

Sequence (107 aa):
GDNNPPPCRPHHLDRAAGADRRSGGSGGRRQLVATMSGEEAPSAEVAAPAAEAMNTLLPAQSVMYVEGEHDYRIARVLRVHYDDYPPYYTIRIVGTGREKQTVREKL

Secondary structure (DSSP, 8-state):
----PPPPPP---------------------------------S------S---SPPPTT-EEEEEEETTEEEEEEEEEEE-SSSS-EEEEEETTT--EEEEEGGG-

=== Feature glossary ===
The record interleaves many kinds of information about one protein. Here is each kind framed as the question it answers.

Q: What does the local fold look like, residue by residue?
A: The Foldseek 3Di string encodes local tertiary geometry as a 20-letter alphabet — one character per residue — derived from the relative positions of nearby Cα atoms. Unlike the amino-acid sequence, 3Di is a direct function of the 3D structure, so two proteins with the same fold have similar 3Di strings even at low sequence identity.

Q: Which residues are in helices, strands, or loops?
A: The SS8 string is DSSP's per-residue secondary-structure call. α-helix (H) means an i→i+4 H-bond ladder; β-strand (E) means the residue participates in a β-sheet; 3₁₀ (G) and π (I) are tighter and wider helices; T/S are turns/bends; '-' is loop.

Q: How big and how compact is the whole molecule?
A: Radius of gyration (Rg) is the root-mean-square distance of Cα atoms from their centroid — a single number for overall size and compactness. A globular domain of N residues has Rg ≈ 2.2·N^0.38 Å; an extended or disordered chain has a much larger Rg. The Cα contact count is the number of residue pairs whose Cα atoms are within 8 Å and are more than four positions apart in sequence — a standard proxy for tertiary packing density. The bounding box is the smallest axis-aligned box enclosing all Cα atoms.

Q: Where is each backbone atom in 3D?
A: Structure coordinates are given as an mmCIF _atom_site loop: one row per atom with element, residue name, chain id, sequence number, and x/y/z position in Å. Only the four main-chain atoms per residue are included here; side chains are omitted to keep the record compact.

Q: What is the amino-acid chain?
A: Primary structure: the covalent order of the twenty standard amino acids along the backbone. Two proteins with the same sequence will (almost always) fold to the same structure; two with 30% identity often share a fold but not the details.

Q: What if only a Cα trace is available?
A: Three-state secondary structure (P-SEA) collapses the eight DSSP classes into helix (a), strand (b), and coil (c). P-SEA assigns these from Cα geometry alone — distances and angles — without requiring backbone oxygens, so it works on any Cα trace.

Q: What family and function is it annotated with?
A: Database cross-references. InterPro integrates a dozen domain/family signature databases into unified entries with residue-range hits. GO terms attach function/process/location labels with evidence codes. CATH codes position the fold in a four-level structural taxonomy. Organism is the NCBI-taxonomy species name.

Q: How confident is the AlphaFold model at each residue?
A: pLDDT is the predicted lDDT-Cα score: AlphaFold's confidence that the local environment of each residue (all inter-atomic distances within 15 Å) is correctly placed. It is a per-residue number between 0 and 100, with higher meaning more reliable.

Q: How mobile is each atom in the crystal?
A: B-factor (Debye–Waller factor) reflects atomic displacement in the crystal lattice. It is an experimental observable (units Å²), not a prediction; low values mean the atom is pinned down, high values mean it moves or is heterogeneous across the crystal.

Q: Which residues are buried vs exposed?
A: SASA measures how much of the protein is reachable by solvent. It is computed by rolling a water-sized probe over the atomic surface and summing the exposed area (Å²). Per-residue SASA distinguishes core (buried, low SASA) from surface (exposed, high SASA) residues; total SASA is a whole-molecule size measure.

Q: What do the diagnostic plots show?
A: Plot images: a contact map (which residues are close in 3D, as an N×N binary image), a Ramachandran scatter (backbone torsion angles, revealing secondary-structure composition at a glance), and — for AlphaFold structures — a PAE heatmap (pairwise prediction confidence).

Q: What known structures does this most resemble?
A: The Foldseek neighbor list gives the closest experimentally determined structures in the PDB, ranked by structural alignment. TM-score near 1 means near-identical fold; near 0.3 means only rough topology match. This is how one finds what a novel AlphaFold prediction most resembles in the solved-structure universe.

Q: Are the domains correctly placed relative to each other?
A: Predicted aligned error is AlphaFold's pairwise confidence. Unlike pLDDT (per-residue), PAE is per-residue-pair and captures whether two parts of the structure are correctly placed relative to each other. Units are ångströms of expected positional error.

Q: What do the rendered images show?
A: Structure images are PyMOL renders from six orthogonal camera directions. Cartoon representation draws helices as coils and strands as arrows; sticks shows the backbone as bonds; surface shows the solvent-excluded envelope. Rainbow coloring maps sequence position to hue (blue→red, N→C); chain coloring assigns a distinct color per polypeptide.

Q: What are the backbone torsion angles?
A: φ (phi) and ψ (psi) are the two rotatable backbone dihedrals per residue: φ is the C(i-1)–N–Cα–C torsion, ψ is the N–Cα–C–N(i+1) torsion, both in degrees on (−180°, 180°]. α-helical residues cluster near (−60°, −45°); β-strand residues near (−120°, +130°). A Ramachandran plot is simply a scatter of (φ, ψ) for every residue.